Protein AF-F8CIT9-F1 (afdb_monomer_lite)

Foldseek 3Di:
DDDDPDPPPDDQDQPPDLVSLVVQLVVLVVCVVVVLDDPVLSVVLVVLSVVLNVLVVVCVVPVVCVVVSVVSSVVSVVSVVVSVVSSVVVD

Structure (mmCIF, N/CA/C/O backbone):
data_AF-F8CIT9-F1
#
_entry.id   AF-F8CIT9-F1
#
loop_
_atom_site.group_PDB
_atom_site.id
_atom_site.type_symbol
_atom_site.label_atom_id
_atom_site.label_alt_id
_atom_site.label_comp_id
_atom_site.label_asym_id
_atom_site.label_entity_id
_atom_site.label_seq_id
_atom_site.pdbx_PDB_ins_code
_atom_site.Cartn_x
_atom_site.Cartn_y
_atom_site.Cartn_z
_atom_site.occupancy
_atom_site.B_iso_or_equiv
_atom_site.auth_seq_id
_atom_site.auth_comp_id
_atom_site.auth_asym_id
_atom_site.auth_atom_id
_atom_site.pdbx_PDB_model_num
ATOM 1 N N . MET A 1 1 ? 11.151 -13.715 37.585 1.00 43.38 1 MET A N 1
ATOM 2 C CA . MET A 1 1 ? 10.538 -13.707 36.238 1.00 43.38 1 MET A CA 1
ATOM 3 C C . MET A 1 1 ? 11.346 -12.755 35.359 1.00 43.38 1 MET A C 1
ATOM 5 O O . MET A 1 1 ? 11.375 -11.568 35.652 1.00 43.38 1 MET A O 1
ATOM 9 N N . ARG A 1 2 ? 12.106 -13.259 34.377 1.00 43.34 2 ARG A N 1
ATOM 10 C CA . ARG A 1 2 ? 12.894 -12.421 33.452 1.00 43.34 2 ARG A CA 1
ATOM 11 C C . ARG A 1 2 ? 12.009 -12.083 32.255 1.00 43.34 2 ARG A C 1
ATOM 13 O O . ARG A 1 2 ? 11.658 -12.970 31.488 1.00 43.34 2 ARG A O 1
ATOM 20 N N . VAL A 1 3 ? 11.614 -10.820 32.142 1.00 49.28 3 VAL A N 1
ATOM 21 C CA . VAL A 1 3 ? 10.818 -10.322 31.016 1.00 49.28 3 VAL A CA 1
ATOM 22 C C . VAL A 1 3 ? 11.776 -10.049 29.859 1.00 49.28 3 VAL A C 1
ATOM 24 O O . VAL A 1 3 ? 12.716 -9.269 30.010 1.00 49.28 3 VAL A O 1
ATOM 27 N N . ILE A 1 4 ? 11.575 -10.711 28.720 1.00 53.88 4 ILE A N 1
ATOM 28 C CA . ILE A 1 4 ? 12.296 -10.399 27.483 1.00 53.88 4 ILE A CA 1
ATOM 29 C C . ILE A 1 4 ? 11.794 -9.025 27.027 1.00 53.88 4 ILE A C 1
ATOM 31 O O . ILE A 1 4 ? 10.614 -8.865 26.716 1.00 53.88 4 ILE A O 1
ATOM 35 N N . LYS A 1 5 ? 12.670 -8.013 27.029 1.00 40.00 5 LYS A N 1
ATOM 36 C CA . LYS A 1 5 ? 12.383 -6.714 26.410 1.00 40.00 5 LYS A CA 1
ATOM 37 C C . LYS A 1 5 ? 12.194 -6.965 24.916 1.00 40.00 5 LYS A C 1
ATOM 39 O O . LYS A 1 5 ? 13.165 -7.218 24.213 1.00 40.00 5 LYS A O 1
ATOM 44 N N . GLY A 1 6 ? 10.956 -6.916 24.433 1.00 42.31 6 GLY A N 1
ATOM 45 C CA . GLY A 1 6 ? 10.720 -6.823 23.000 1.00 42.31 6 GLY A CA 1
ATOM 46 C C . GLY A 1 6 ? 11.387 -5.546 22.496 1.00 42.31 6 GLY A C 1
ATOM 47 O O . GLY A 1 6 ? 11.045 -4.458 22.962 1.00 42.31 6 GLY A O 1
ATOM 48 N N . GLU A 1 7 ? 12.335 -5.664 21.569 1.00 42.06 7 GLU A N 1
ATOM 49 C CA . GLU A 1 7 ? 12.961 -4.539 20.860 1.00 42.06 7 GLU A CA 1
ATOM 50 C C . GLU A 1 7 ? 11.963 -3.910 19.867 1.00 42.06 7 GLU A C 1
ATOM 52 O O . GLU A 1 7 ? 12.199 -3.790 18.670 1.00 42.06 7 GLU A O 1
ATOM 57 N N . GLY A 1 8 ? 10.779 -3.545 20.365 1.00 44.72 8 GLY A N 1
ATOM 58 C CA . GLY A 1 8 ? 9.583 -3.180 19.606 1.00 44.72 8 GLY A CA 1
ATOM 59 C C . GLY A 1 8 ? 9.643 -1.828 18.898 1.00 44.72 8 GLY A C 1
ATOM 60 O O . GLY A 1 8 ? 8.600 -1.225 18.658 1.00 44.72 8 GLY A O 1
ATOM 61 N N . ARG A 1 9 ? 10.834 -1.334 18.558 1.00 47.50 9 ARG A N 1
ATOM 62 C CA . ARG A 1 9 ? 10.995 -0.276 17.559 1.00 47.50 9 ARG A CA 1
ATOM 63 C C . ARG A 1 9 ? 11.619 -0.894 16.321 1.00 47.50 9 ARG A C 1
ATOM 65 O O . ARG A 1 9 ? 12.818 -0.782 16.092 1.00 47.50 9 ARG A O 1
ATOM 72 N N . ARG A 1 10 ? 10.776 -1.554 15.521 1.00 56.50 10 ARG A N 1
ATOM 73 C CA . ARG A 1 10 ? 11.143 -1.908 14.151 1.00 56.50 10 ARG A CA 1
ATOM 74 C C . ARG A 1 10 ? 11.431 -0.590 13.433 1.00 56.50 10 ARG A C 1
ATOM 76 O O . ARG A 1 10 ? 10.564 0.281 13.388 1.00 56.50 10 ARG A O 1
ATOM 83 N N . ARG A 1 11 ? 12.675 -0.410 12.991 1.00 56.94 11 ARG A N 1
ATOM 84 C CA . ARG A 1 11 ? 13.080 0.734 12.169 1.00 56.94 11 ARG A CA 1
ATOM 85 C C . ARG A 1 11 ? 12.146 0.772 10.956 1.00 56.94 11 ARG A C 1
ATOM 87 O O . ARG A 1 11 ? 11.866 -0.285 10.394 1.00 56.94 11 ARG A O 1
ATOM 94 N N . GLU A 1 12 ? 11.634 1.948 10.603 1.00 63.00 12 GLU A N 1
ATOM 95 C CA . GLU A 1 12 ? 10.911 2.123 9.341 1.00 63.00 12 GLU A CA 1
ATOM 96 C C . GLU A 1 12 ? 11.923 1.870 8.217 1.00 63.00 12 GLU A C 1
ATOM 98 O O . GLU A 1 12 ? 12.768 2.714 7.924 1.00 63.00 12 GLU A O 1
ATOM 103 N N . GLU A 1 13 ? 11.929 0.646 7.691 1.00 63.72 13 GLU A N 1
ATOM 104 C CA . GLU A 1 13 ? 12.703 0.300 6.505 1.00 63.72 13 GLU A CA 1
ATOM 105 C C . GLU A 1 13 ? 12.026 0.976 5.307 1.00 63.72 13 GLU A C 1
ATOM 107 O O . GLU A 1 13 ? 10.806 0.837 5.166 1.00 63.72 13 GLU A O 1
ATOM 112 N N . PRO A 1 14 ? 12.775 1.706 4.463 1.00 76.44 14 PRO A N 1
ATOM 113 C CA . PRO A 1 14 ? 12.225 2.261 3.236 1.00 76.44 14 PRO A CA 1
ATOM 114 C C . PRO A 1 14 ? 11.591 1.162 2.385 1.00 76.44 14 PRO A C 1
ATOM 116 O O . PRO A 1 14 ? 12.120 0.046 2.296 1.00 76.44 14 PRO A O 1
ATOM 119 N N . LEU A 1 15 ? 10.492 1.484 1.710 1.00 84.06 15 LEU A N 1
ATOM 120 C CA . LEU A 1 15 ? 9.919 0.625 0.685 1.00 84.06 15 LEU A CA 1
ATOM 121 C C . LEU A 1 15 ? 10.832 0.690 -0.540 1.00 84.06 15 LEU A C 1
ATOM 123 O O . LEU A 1 15 ? 10.648 1.491 -1.445 1.00 84.06 15 LEU A O 1
ATOM 127 N N . ALA A 1 16 ? 11.868 -0.143 -0.532 1.00 83.69 16 ALA A N 1
ATOM 128 C CA . ALA A 1 16 ? 12.880 -0.203 -1.586 1.00 83.69 16 ALA A CA 1
ATOM 129 C C . ALA A 1 16 ? 12.949 -1.577 -2.271 1.00 83.69 16 ALA A C 1
ATOM 131 O O . ALA A 1 16 ? 13.739 -1.771 -3.191 1.00 83.69 16 ALA A O 1
ATOM 132 N N . SER A 1 17 ? 12.140 -2.545 -1.829 1.00 90.62 17 SER A N 1
ATOM 133 C CA . SER A 1 17 ? 12.127 -3.906 -2.366 1.00 90.62 17 SER A CA 1
ATOM 134 C C . SER A 1 17 ? 10.723 -4.506 -2.386 1.00 90.62 17 SER A C 1
ATOM 136 O O . SER A 1 17 ? 9.845 -4.095 -1.622 1.00 90.62 17 SER A O 1
ATOM 138 N N . ARG A 1 18 ? 10.536 -5.532 -3.227 1.00 93.56 18 ARG A N 1
ATOM 139 C CA . ARG A 1 18 ? 9.311 -6.347 -3.271 1.00 93.56 18 A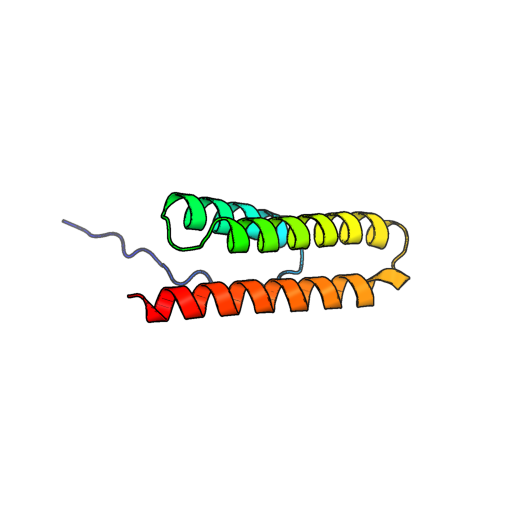RG A CA 1
ATOM 140 C C . ARG A 1 18 ? 8.955 -6.901 -1.891 1.00 93.56 18 ARG A C 1
ATOM 142 O O . ARG A 1 18 ? 7.815 -6.776 -1.462 1.00 93.56 18 ARG A O 1
ATOM 149 N N . ASP A 1 19 ? 9.941 -7.420 -1.162 1.00 92.31 19 ASP A N 1
ATOM 150 C CA . ASP A 1 19 ? 9.739 -7.963 0.185 1.00 92.31 19 ASP A CA 1
ATOM 151 C C . ASP A 1 19 ? 9.266 -6.900 1.180 1.00 92.31 19 ASP A C 1
ATOM 153 O O . ASP A 1 19 ? 8.380 -7.165 1.996 1.00 92.31 19 ASP A O 1
ATOM 157 N N . ALA A 1 20 ? 9.836 -5.691 1.125 1.00 92.00 20 ALA A N 1
ATOM 158 C CA . ALA A 1 20 ? 9.411 -4.588 1.981 1.00 92.00 20 ALA A CA 1
ATOM 159 C C . ALA A 1 20 ? 7.945 -4.218 1.708 1.00 92.00 20 ALA A C 1
ATOM 161 O O . ALA A 1 20 ? 7.163 -4.044 2.640 1.00 92.00 20 ALA A O 1
ATOM 162 N N . VAL A 1 21 ? 7.552 -4.187 0.434 1.00 93.31 21 VAL A N 1
ATOM 163 C CA . VAL A 1 21 ? 6.178 -3.903 0.006 1.00 93.31 21 VAL A CA 1
ATOM 164 C C . VAL A 1 21 ? 5.220 -5.044 0.370 1.00 93.31 21 VAL A C 1
ATOM 166 O O . VAL A 1 21 ? 4.128 -4.790 0.868 1.00 93.31 21 VAL A O 1
ATOM 169 N N . ALA A 1 22 ? 5.628 -6.306 0.241 1.00 91.50 22 ALA A N 1
ATOM 170 C CA . ALA A 1 22 ? 4.815 -7.450 0.657 1.00 91.50 22 ALA A CA 1
ATOM 171 C C . ALA A 1 22 ? 4.544 -7.452 2.174 1.00 91.50 22 ALA A C 1
ATOM 173 O O . ALA A 1 22 ? 3.445 -7.790 2.621 1.00 91.50 22 ALA A O 1
ATOM 174 N N . ARG A 1 23 ? 5.514 -7.018 2.992 1.00 92.56 23 ARG A N 1
ATOM 175 C CA . ARG A 1 23 ? 5.312 -6.846 4.444 1.00 92.56 23 ARG A CA 1
ATOM 176 C C . ARG A 1 23 ? 4.229 -5.818 4.770 1.00 92.56 23 ARG A C 1
ATOM 178 O O . ARG A 1 23 ? 3.561 -5.982 5.789 1.00 92.56 23 ARG A O 1
ATOM 185 N N . VAL A 1 24 ? 4.011 -4.814 3.916 1.00 93.81 24 VAL A N 1
ATOM 186 C CA . VAL A 1 24 ? 2.935 -3.827 4.099 1.00 93.81 24 VAL A CA 1
ATOM 187 C C . VAL A 1 24 ? 1.556 -4.488 4.039 1.00 93.81 24 VAL A C 1
ATOM 189 O O . VAL A 1 24 ? 0.716 -4.185 4.883 1.00 93.81 24 VAL A O 1
ATOM 192 N N . LEU A 1 25 ? 1.330 -5.442 3.126 1.00 93.12 25 LEU A N 1
ATOM 193 C CA . LEU A 1 25 ? 0.076 -6.212 3.093 1.00 93.12 25 LEU A CA 1
ATOM 194 C C . LEU A 1 25 ? -0.134 -7.007 4.381 1.00 93.12 25 LEU A C 1
ATOM 196 O O . LEU A 1 25 ? -1.233 -7.009 4.934 1.00 93.12 25 LEU A O 1
ATOM 200 N N . MET A 1 26 ? 0.921 -7.656 4.883 1.00 92.44 26 MET A N 1
ATOM 201 C CA . MET A 1 26 ? 0.843 -8.414 6.136 1.00 92.44 26 MET A CA 1
ATOM 202 C C . MET A 1 26 ? 0.501 -7.503 7.323 1.00 92.44 26 MET A C 1
ATOM 204 O O . MET A 1 26 ? -0.344 -7.854 8.146 1.00 92.44 26 MET A O 1
ATOM 208 N N . GLU A 1 27 ? 1.134 -6.329 7.408 1.00 92.12 27 GLU A N 1
ATOM 209 C CA . GLU A 1 27 ? 0.863 -5.336 8.454 1.00 92.12 27 GLU A CA 1
ATOM 210 C C . GLU A 1 27 ? -0.573 -4.808 8.364 1.00 92.12 27 GLU A C 1
ATOM 212 O O . GLU A 1 27 ? -1.288 -4.820 9.366 1.00 92.12 27 GLU A O 1
ATOM 217 N N . ALA A 1 28 ? -1.027 -4.424 7.169 1.00 93.12 28 ALA A N 1
ATOM 218 C CA . ALA A 1 28 ? -2.384 -3.935 6.945 1.00 93.12 28 ALA A CA 1
ATOM 219 C C . ALA A 1 28 ? -3.444 -5.004 7.257 1.00 93.12 28 ALA A C 1
ATOM 221 O O . ALA A 1 28 ? -4.448 -4.703 7.902 1.00 93.12 28 ALA A O 1
ATOM 222 N N . GLY A 1 29 ? -3.206 -6.260 6.869 1.00 93.06 29 GLY A N 1
ATOM 223 C CA . GLY A 1 29 ? -4.079 -7.387 7.199 1.00 93.06 29 GLY A CA 1
ATOM 224 C C . GLY A 1 29 ? -4.160 -7.634 8.706 1.00 93.06 29 GLY A C 1
ATOM 225 O O . GLY A 1 29 ? -5.254 -7.756 9.259 1.00 93.06 29 GLY A O 1
ATOM 226 N N . ALA A 1 30 ? -3.018 -7.631 9.400 1.00 93.38 30 ALA A N 1
ATOM 227 C CA . ALA A 1 30 ? -2.985 -7.751 10.855 1.00 93.38 30 ALA A CA 1
ATOM 228 C C . ALA A 1 30 ? -3.723 -6.588 11.536 1.00 93.38 30 ALA A C 1
ATOM 230 O O . ALA A 1 30 ? -4.507 -6.800 12.463 1.00 93.38 30 ALA A O 1
ATOM 231 N N . ASP A 1 31 ? -3.519 -5.361 11.065 1.00 93.19 31 ASP A N 1
ATOM 232 C CA . ASP A 1 31 ? -4.185 -4.187 11.615 1.00 93.19 31 ASP A CA 1
ATOM 233 C C . ASP A 1 31 ? -5.693 -4.182 11.332 1.00 93.19 31 ASP A C 1
ATOM 235 O O . ASP A 1 31 ? -6.464 -3.753 12.194 1.00 93.19 31 ASP A O 1
ATOM 239 N N . LEU A 1 32 ? -6.143 -4.712 10.193 1.00 94.44 32 LEU A N 1
ATOM 240 C CA . LEU A 1 32 ? -7.563 -4.914 9.913 1.00 94.44 32 LEU A CA 1
ATOM 241 C C . LEU A 1 32 ? -8.181 -5.938 10.875 1.00 94.44 32 LEU A C 1
ATOM 243 O O . LEU A 1 32 ? -9.215 -5.659 11.485 1.00 94.44 32 LEU A O 1
ATOM 247 N N . LEU A 1 33 ? -7.533 -7.093 11.064 1.00 95.56 33 LEU A N 1
ATOM 248 C CA . LEU A 1 33 ? -7.995 -8.147 11.979 1.00 95.56 33 LEU A CA 1
ATOM 249 C C . LEU A 1 33 ? -8.067 -7.658 13.431 1.00 95.56 33 LEU A C 1
ATOM 251 O O . LEU A 1 33 ? -9.002 -7.981 14.162 1.00 95.56 33 LEU A O 1
ATOM 255 N N . LEU A 1 34 ? -7.112 -6.817 13.831 1.00 93.12 34 LEU A N 1
ATOM 256 C CA . LEU A 1 34 ? -7.082 -6.165 15.140 1.00 93.12 34 LEU A CA 1
ATOM 257 C C . LEU A 1 34 ? -7.964 -4.907 15.212 1.00 93.12 34 LEU A C 1
ATOM 259 O O . LEU A 1 34 ? -7.921 -4.196 16.217 1.00 93.12 34 LEU A O 1
ATOM 263 N N . ARG A 1 35 ? -8.751 -4.620 14.164 1.00 92.31 35 ARG A N 1
ATOM 264 C 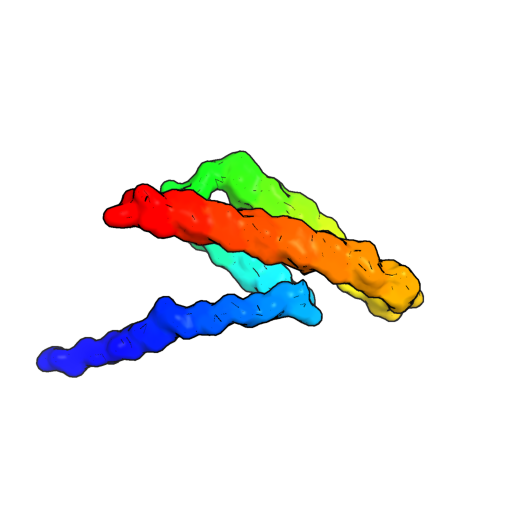CA . ARG A 1 35 ? -9.669 -3.472 14.048 1.00 92.31 35 ARG A CA 1
ATOM 265 C C . ARG A 1 35 ? -9.001 -2.112 14.272 1.00 92.31 35 ARG A C 1
ATOM 267 O O . ARG A 1 35 ? -9.632 -1.157 14.719 1.00 92.31 35 ARG A O 1
ATOM 274 N N . ARG A 1 36 ? -7.709 -2.011 13.966 1.00 91.38 36 ARG A N 1
ATOM 275 C CA . ARG A 1 36 ? -6.923 -0.773 14.066 1.00 91.38 36 ARG A CA 1
ATOM 276 C C . ARG A 1 36 ? -7.150 0.140 12.867 1.00 91.38 36 ARG A C 1
ATOM 278 O O . ARG A 1 36 ? -7.034 1.357 13.006 1.00 91.38 36 ARG A O 1
ATOM 285 N N . ILE A 1 37 ? -7.525 -0.437 11.727 1.00 94.69 37 ILE A N 1
ATOM 286 C CA . ILE A 1 37 ? -7.871 0.270 10.492 1.00 94.69 37 ILE A CA 1
ATOM 287 C C . ILE A 1 37 ? -9.242 -0.175 9.978 1.00 94.69 37 ILE A C 1
ATOM 289 O O . ILE A 1 37 ? -9.751 -1.229 10.358 1.00 94.69 37 ILE A O 1
ATOM 293 N N . SER A 1 38 ? -9.856 0.643 9.124 1.00 95.12 38 SER A N 1
ATOM 294 C CA . SER A 1 38 ? -11.115 0.286 8.468 1.00 95.12 38 SER A CA 1
ATOM 295 C C . SER A 1 38 ? -10.872 -0.658 7.281 1.00 95.12 38 SER A C 1
ATOM 297 O O . SER A 1 38 ? -9.798 -0.604 6.676 1.00 95.12 38 SER A O 1
ATOM 299 N N . PRO A 1 39 ? -11.879 -1.454 6.869 1.00 96.12 39 PRO A N 1
ATOM 300 C CA . PRO A 1 39 ? -11.803 -2.238 5.634 1.00 96.12 39 PRO A CA 1
ATOM 301 C C . PRO A 1 39 ? -11.488 -1.378 4.402 1.00 96.12 39 PRO A C 1
ATOM 303 O O . PRO A 1 39 ? -10.699 -1.774 3.553 1.00 96.12 39 PRO A O 1
ATOM 306 N N . ALA A 1 40 ? -12.046 -0.163 4.336 1.00 96.50 40 ALA A N 1
ATOM 307 C CA . ALA A 1 40 ? -11.770 0.777 3.252 1.00 96.50 40 ALA A CA 1
ATOM 308 C C . ALA A 1 40 ? -10.286 1.177 3.192 1.00 96.50 40 ALA A C 1
ATOM 310 O O . ALA A 1 40 ? -9.711 1.217 2.104 1.00 96.50 40 ALA A O 1
ATOM 311 N N . ARG A 1 41 ? -9.658 1.423 4.353 1.00 96.12 41 ARG A N 1
ATOM 312 C CA . ARG A 1 41 ? -8.227 1.745 4.436 1.00 96.12 41 ARG A CA 1
ATOM 313 C C . ARG A 1 41 ? -7.362 0.538 4.076 1.00 96.12 41 ARG A C 1
ATOM 315 O O . ARG A 1 41 ? -6.407 0.694 3.328 1.00 96.12 41 ARG A O 1
ATOM 322 N N . ALA A 1 42 ? -7.717 -0.655 4.554 1.00 96.62 42 ALA A N 1
ATOM 323 C CA . ALA A 1 42 ? -7.013 -1.887 4.196 1.00 96.62 42 ALA A CA 1
ATOM 324 C C . ALA A 1 42 ? -7.036 -2.130 2.676 1.00 96.62 42 ALA A C 1
ATOM 326 O O . ALA A 1 42 ? -5.987 -2.349 2.079 1.00 96.62 42 ALA A O 1
ATOM 327 N N . GLY A 1 43 ? -8.201 -1.977 2.037 1.00 97.62 43 GLY A N 1
ATOM 328 C CA . GLY A 1 43 ? -8.322 -2.125 0.586 1.00 97.62 43 GLY A CA 1
ATOM 329 C C . GLY A 1 43 ? -7.601 -1.028 -0.209 1.00 97.62 43 GLY A C 1
ATOM 330 O O . GLY A 1 43 ? -7.171 -1.256 -1.335 1.00 97.62 43 GLY A O 1
ATOM 331 N N . GLU A 1 44 ? -7.457 0.183 0.338 1.00 98.00 44 GLU A N 1
ATOM 332 C CA . GLU A 1 44 ? -6.623 1.222 -0.279 1.00 98.00 44 GLU A CA 1
ATOM 333 C C . GLU A 1 44 ? -5.142 0.829 -0.291 1.00 98.00 44 GLU A C 1
ATOM 335 O O . GLU A 1 44 ? -4.484 0.974 -1.325 1.00 98.00 44 GLU A O 1
ATOM 340 N N . ILE A 1 45 ? -4.646 0.308 0.837 1.00 97.31 45 ILE A N 1
ATOM 341 C CA . ILE A 1 45 ? -3.274 -0.191 0.966 1.00 97.31 45 ILE A CA 1
ATOM 342 C C . ILE A 1 45 ? -3.048 -1.343 -0.016 1.00 97.31 45 ILE A C 1
ATOM 344 O O . ILE A 1 45 ? -2.087 -1.294 -0.779 1.00 97.31 45 ILE A O 1
ATOM 348 N N . GLU A 1 46 ? -3.964 -2.313 -0.065 1.00 97.69 46 GLU A N 1
ATOM 349 C CA . GLU A 1 46 ? -3.912 -3.460 -0.981 1.00 97.69 46 GLU A CA 1
ATOM 350 C C . GLU A 1 46 ? -3.760 -3.020 -2.444 1.00 97.69 46 GLU A C 1
ATOM 352 O O . GLU A 1 46 ? -2.754 -3.317 -3.084 1.00 97.69 46 GLU A O 1
ATOM 357 N N . ARG A 1 47 ? -4.662 -2.159 -2.937 1.00 98.25 47 ARG A N 1
ATOM 358 C CA . ARG A 1 47 ? -4.601 -1.645 -4.320 1.00 98.25 47 ARG A CA 1
ATOM 359 C C . ARG A 1 47 ? -3.336 -0.847 -4.637 1.00 98.25 47 ARG A C 1
ATOM 361 O O . ARG A 1 47 ? -3.001 -0.666 -5.811 1.00 98.25 47 ARG A O 1
ATOM 368 N N . LYS A 1 48 ? -2.700 -0.221 -3.644 1.00 97.88 48 LYS A N 1
ATOM 369 C CA . LYS A 1 48 ? -1.425 0.484 -3.856 1.00 97.88 48 LYS A CA 1
ATOM 370 C C . LYS A 1 48 ? -0.256 -0.492 -3.867 1.00 97.88 48 LYS A C 1
ATOM 372 O O . LYS A 1 48 ? 0.619 -0.322 -4.708 1.00 97.88 48 LYS A O 1
ATOM 377 N N . VAL A 1 49 ? -0.266 -1.505 -3.002 1.00 97.56 49 VAL A N 1
ATOM 378 C CA . VAL A 1 49 ? 0.741 -2.569 -3.018 1.00 97.56 49 VAL A CA 1
ATOM 379 C C . VAL A 1 49 ? 0.719 -3.314 -4.350 1.00 97.56 49 VAL A C 1
ATOM 381 O O . VAL A 1 49 ? 1.771 -3.400 -4.976 1.00 97.56 49 VAL A O 1
ATOM 384 N N . ASP A 1 50 ? -0.446 -3.759 -4.826 1.00 97.44 50 ASP A N 1
ATOM 385 C CA . ASP A 1 50 ? -0.551 -4.494 -6.096 1.00 97.44 50 ASP A CA 1
ATOM 386 C C . ASP A 1 50 ? 0.062 -3.696 -7.253 1.00 97.44 50 ASP A C 1
ATOM 388 O O . ASP A 1 50 ? 0.927 -4.181 -7.977 1.00 97.44 50 ASP A O 1
ATOM 392 N N . ARG A 1 51 ? -0.281 -2.404 -7.350 1.00 97.25 51 ARG A N 1
ATOM 393 C CA . ARG A 1 51 ? 0.286 -1.502 -8.365 1.00 97.25 51 ARG A CA 1
ATOM 394 C C . ARG A 1 51 ? 1.802 -1.348 -8.262 1.00 97.25 51 ARG A C 1
ATOM 396 O O . ARG A 1 51 ? 2.467 -1.198 -9.283 1.00 97.25 51 ARG A O 1
ATOM 403 N N . VAL A 1 52 ? 2.349 -1.323 -7.050 1.00 97.62 52 VAL A N 1
ATOM 404 C CA . VAL A 1 52 ? 3.796 -1.224 -6.830 1.00 97.62 52 VAL A CA 1
ATOM 405 C C . VAL A 1 52 ? 4.497 -2.522 -7.230 1.00 97.62 52 VAL A C 1
ATOM 407 O O . VAL A 1 52 ? 5.546 -2.459 -7.868 1.00 97.62 52 VAL A O 1
ATOM 410 N N . LEU A 1 53 ? 3.928 -3.683 -6.895 1.00 96.25 53 LEU A N 1
ATOM 411 C CA . LEU A 1 53 ? 4.476 -4.986 -7.281 1.00 96.25 53 LEU A CA 1
ATOM 412 C C . LEU A 1 53 ? 4.482 -5.153 -8.806 1.00 96.25 53 LEU A C 1
ATOM 414 O O . LEU A 1 53 ? 5.530 -5.467 -9.369 1.00 96.25 53 LEU A O 1
ATOM 418 N N . ASP A 1 54 ? 3.386 -4.793 -9.477 1.00 96.81 54 ASP A N 1
ATOM 419 C CA . ASP A 1 54 ? 3.321 -4.760 -10.943 1.00 96.81 54 ASP A CA 1
ATOM 420 C C . ASP A 1 54 ? 4.391 -3.830 -11.546 1.00 96.81 54 ASP A C 1
ATOM 422 O O . ASP A 1 54 ? 4.978 -4.111 -12.593 1.00 96.81 54 ASP A O 1
ATOM 426 N N . LEU A 1 55 ? 4.666 -2.688 -10.903 1.00 97.06 55 LEU A N 1
ATOM 427 C CA . LEU A 1 55 ? 5.695 -1.754 -11.363 1.00 97.06 55 LEU A CA 1
ATOM 428 C C . LEU A 1 55 ? 7.111 -2.293 -11.175 1.00 97.06 55 LEU A C 1
ATOM 430 O O . LEU A 1 55 ? 7.945 -2.022 -12.036 1.00 97.06 55 LEU A O 1
ATOM 434 N N . PHE A 1 56 ? 7.389 -3.055 -10.116 1.00 96.12 56 PHE A N 1
ATOM 435 C CA . PHE A 1 56 ? 8.671 -3.750 -9.986 1.00 96.12 56 PHE A CA 1
ATOM 436 C C . PHE A 1 56 ? 8.899 -4.698 -11.168 1.00 96.12 56 PHE A C 1
ATOM 438 O O . PHE A 1 56 ? 9.948 -4.628 -11.806 1.00 96.12 56 PHE A O 1
ATOM 445 N N . ASP A 1 57 ? 7.898 -5.509 -11.521 1.00 95.81 57 ASP A N 1
ATOM 446 C CA . ASP A 1 57 ? 7.991 -6.448 -12.649 1.00 95.81 57 ASP A CA 1
ATOM 447 C C . ASP A 1 57 ? 8.225 -5.719 -13.978 1.00 95.81 57 ASP A C 1
ATOM 449 O O . ASP A 1 57 ? 9.030 -6.139 -14.811 1.00 95.81 57 ASP A O 1
ATOM 453 N N . ARG A 1 58 ? 7.578 -4.566 -14.169 1.00 96.69 58 ARG A N 1
ATOM 454 C CA . ARG A 1 58 ? 7.771 -3.735 -15.365 1.00 96.69 58 ARG A CA 1
ATOM 455 C C . ARG A 1 58 ? 9.122 -3.023 -15.392 1.00 96.69 58 ARG A C 1
ATOM 457 O O . ARG A 1 58 ? 9.679 -2.856 -16.474 1.00 96.69 58 ARG A O 1
ATOM 464 N N . VAL A 1 59 ? 9.640 -2.582 -14.246 1.00 96.56 59 VAL A N 1
ATOM 465 C CA . VAL A 1 59 ? 10.951 -1.920 -14.131 1.00 96.56 59 VAL A CA 1
ATOM 466 C C . VAL A 1 59 ? 12.092 -2.885 -14.438 1.00 96.56 59 VAL A C 1
ATOM 468 O O . VAL A 1 59 ? 13.053 -2.467 -15.082 1.00 96.56 59 VAL A O 1
ATOM 471 N N . ASP A 1 60 ? 11.959 -4.161 -14.064 1.00 93.94 60 ASP A N 1
ATOM 472 C CA . ASP A 1 60 ? 12.945 -5.197 -14.400 1.00 93.94 60 ASP A CA 1
ATOM 473 C C . ASP A 1 60 ? 13.136 -5.341 -15.922 1.00 93.94 60 ASP A C 1
ATOM 475 O O . ASP A 1 60 ? 14.235 -5.638 -16.388 1.00 93.94 60 ASP A O 1
ATOM 479 N N . VAL A 1 61 ? 12.087 -5.071 -16.709 1.00 96.69 61 VAL A N 1
ATOM 480 C CA . VAL A 1 61 ? 12.128 -5.084 -18.183 1.00 96.69 61 VAL A CA 1
ATOM 481 C C . VAL A 1 61 ? 12.437 -3.699 -18.768 1.00 96.69 61 VAL A C 1
ATOM 483 O O . VAL A 1 61 ? 13.092 -3.588 -19.804 1.00 96.69 61 VAL A O 1
ATOM 486 N N . ALA A 1 62 ? 11.970 -2.629 -18.124 1.00 96.25 62 ALA A N 1
ATOM 487 C CA . ALA A 1 62 ? 12.082 -1.255 -18.602 1.00 96.25 62 ALA A CA 1
ATOM 488 C C . ALA A 1 62 ? 12.538 -0.300 -17.477 1.00 96.25 62 ALA A C 1
ATOM 490 O O . ALA A 1 62 ? 11.704 0.379 -16.864 1.00 96.25 62 ALA A O 1
ATOM 491 N N . PRO A 1 63 ? 13.862 -0.149 -17.255 1.00 95.38 63 PRO A N 1
ATOM 492 C CA . PRO A 1 63 ? 14.411 0.680 -16.174 1.00 95.38 63 PRO A CA 1
ATOM 493 C C . PRO A 1 63 ? 13.993 2.158 -16.217 1.00 95.38 63 PRO A C 1
ATOM 495 O O . PRO A 1 63 ? 14.011 2.843 -15.197 1.00 95.38 63 PRO A O 1
ATOM 498 N N . VAL A 1 64 ? 13.558 2.660 -17.378 1.00 96.81 64 VAL A N 1
ATOM 499 C CA . VAL A 1 64 ? 13.009 4.019 -17.540 1.00 96.81 64 VAL A CA 1
ATOM 500 C C . VAL A 1 64 ? 11.770 4.278 -16.669 1.00 96.81 64 VAL A C 1
ATOM 502 O O . VAL A 1 64 ? 11.462 5.427 -16.363 1.00 96.81 64 VAL A O 1
ATOM 505 N N . LEU A 1 65 ? 11.076 3.226 -16.220 1.00 96.50 65 LEU A N 1
ATOM 506 C CA . LEU A 1 65 ? 9.922 3.325 -15.324 1.00 96.50 65 LEU A CA 1
ATOM 507 C C . LEU A 1 65 ? 10.310 3.545 -13.851 1.00 96.50 65 LEU A C 1
ATOM 509 O O . LEU A 1 65 ? 9.429 3.773 -13.023 1.00 96.50 65 LEU A O 1
ATOM 513 N N . MET A 1 66 ? 11.603 3.534 -13.509 1.00 96.06 66 MET A N 1
ATOM 514 C CA . MET A 1 66 ? 12.078 3.699 -12.130 1.00 96.06 66 MET A CA 1
ATOM 515 C C . MET A 1 66 ? 11.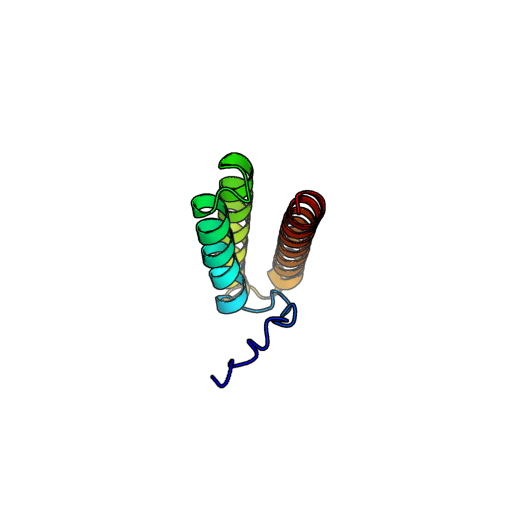525 4.952 -11.414 1.00 96.06 66 MET A C 1
ATOM 517 O O . MET A 1 66 ? 11.108 4.830 -10.262 1.00 96.06 66 MET A O 1
ATOM 521 N N . PRO A 1 67 ? 11.427 6.146 -12.040 1.00 97.31 67 PRO A N 1
ATOM 522 C CA . PRO A 1 67 ? 10.825 7.312 -11.385 1.00 97.31 67 PRO A CA 1
ATOM 523 C C . PRO A 1 67 ? 9.335 7.127 -11.064 1.00 97.31 67 PRO A C 1
ATOM 525 O O . PRO A 1 67 ? 8.847 7.655 -10.065 1.00 97.31 67 PRO A O 1
ATOM 528 N N . VAL A 1 68 ? 8.615 6.361 -11.891 1.00 97.19 68 VAL A N 1
ATOM 529 C CA . VAL A 1 68 ? 7.198 6.035 -11.672 1.00 97.19 68 VAL A CA 1
ATOM 530 C C . VAL A 1 68 ? 7.062 5.093 -10.481 1.00 97.19 68 VAL A C 1
ATOM 532 O O . VAL A 1 68 ? 6.268 5.365 -9.584 1.00 97.19 68 VAL A O 1
ATOM 535 N N . LEU A 1 69 ? 7.882 4.037 -10.431 1.00 96.88 69 LEU A N 1
ATOM 536 C CA . LEU A 1 69 ? 7.955 3.138 -9.279 1.00 96.88 69 LEU A CA 1
ATOM 537 C C . LEU A 1 69 ? 8.258 3.917 -7.994 1.00 96.88 69 LEU A C 1
ATOM 539 O O . LEU A 1 69 ? 7.524 3.781 -7.019 1.00 96.88 69 LEU A O 1
ATOM 543 N N . LYS A 1 70 ? 9.268 4.796 -8.015 1.00 96.06 70 LYS A N 1
ATOM 544 C CA . LYS A 1 70 ? 9.633 5.623 -6.859 1.00 96.06 70 LYS A CA 1
ATOM 545 C C . LYS A 1 70 ? 8.458 6.454 -6.349 1.00 96.06 70 LYS A C 1
ATOM 547 O O . LYS A 1 70 ? 8.161 6.416 -5.163 1.00 96.06 70 LYS A O 1
ATOM 552 N N . ARG A 1 71 ? 7.740 7.141 -7.241 1.00 97.06 71 ARG A N 1
ATOM 553 C CA . ARG A 1 71 ? 6.556 7.917 -6.855 1.00 97.06 71 ARG A CA 1
ATOM 554 C C . ARG A 1 71 ? 5.500 7.048 -6.164 1.00 97.06 71 ARG A C 1
ATOM 556 O O . ARG A 1 71 ? 4.923 7.468 -5.167 1.00 97.06 71 ARG A O 1
ATOM 563 N N . HIS A 1 72 ? 5.228 5.852 -6.682 1.00 97.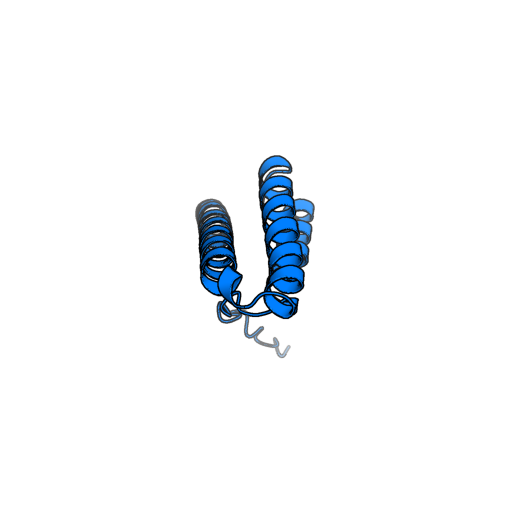81 72 HIS A N 1
ATOM 564 C CA . HIS A 1 72 ? 4.246 4.955 -6.071 1.00 97.81 72 HIS A CA 1
ATOM 565 C C . HIS A 1 72 ? 4.704 4.396 -4.717 1.00 97.81 72 HIS A C 1
ATOM 567 O O . HIS A 1 72 ? 3.866 4.218 -3.832 1.00 97.81 72 HIS A O 1
ATOM 573 N N . LEU A 1 73 ? 6.008 4.168 -4.540 1.00 97.00 73 LEU A N 1
ATOM 574 C CA . LEU A 1 73 ? 6.595 3.815 -3.246 1.00 97.00 73 LEU A CA 1
ATOM 575 C C . LEU A 1 73 ? 6.420 4.958 -2.240 1.00 97.00 73 LEU A C 1
ATOM 577 O O . LEU A 1 73 ? 5.874 4.721 -1.166 1.00 97.00 73 LEU A O 1
ATOM 581 N N . ASP A 1 74 ? 6.757 6.194 -2.619 1.00 95.81 74 ASP A N 1
ATOM 582 C CA . ASP A 1 74 ? 6.590 7.384 -1.770 1.00 95.81 74 ASP A CA 1
ATOM 583 C C . ASP A 1 74 ? 5.115 7.575 -1.353 1.00 95.81 74 ASP A C 1
ATOM 585 O O . ASP A 1 74 ? 4.797 7.837 -0.191 1.00 95.81 74 ASP A O 1
ATOM 589 N N . GLU A 1 75 ? 4.179 7.390 -2.290 1.00 96.81 75 GLU A N 1
ATOM 590 C CA . GLU A 1 75 ? 2.743 7.465 -2.012 1.00 96.81 75 GLU A CA 1
ATOM 591 C C . GLU A 1 75 ? 2.249 6.356 -1.063 1.00 96.81 75 GLU A C 1
ATOM 593 O O . GLU A 1 75 ? 1.320 6.580 -0.281 1.00 96.81 75 GLU A O 1
ATOM 598 N N . LEU A 1 76 ? 2.815 5.149 -1.152 1.00 96.81 76 LEU A N 1
ATOM 599 C CA . LEU A 1 76 ? 2.492 4.038 -0.254 1.00 96.81 76 LEU A CA 1
ATOM 600 C C . LEU A 1 76 ? 3.087 4.267 1.143 1.00 96.81 76 LEU A C 1
ATOM 602 O O . LEU A 1 76 ? 2.409 4.027 2.144 1.00 96.81 76 LEU A O 1
ATOM 606 N N . GLU A 1 77 ? 4.312 4.785 1.227 1.00 95.00 77 GLU A N 1
ATOM 607 C CA . GLU A 1 77 ? 4.939 5.174 2.492 1.00 95.00 77 GLU A CA 1
ATOM 608 C C . GLU A 1 77 ? 4.131 6.254 3.218 1.00 95.00 77 GLU A C 1
ATOM 610 O O . GLU A 1 77 ? 3.883 6.133 4.421 1.00 95.00 77 GLU A O 1
ATOM 615 N N . ALA A 1 78 ? 3.673 7.279 2.493 1.00 95.00 78 ALA A N 1
ATOM 616 C CA . ALA A 1 78 ? 2.827 8.334 3.044 1.00 95.00 78 ALA A CA 1
ATOM 617 C C . ALA A 1 78 ? 1.513 7.771 3.610 1.00 95.00 78 ALA A C 1
ATOM 619 O O . ALA A 1 78 ? 1.163 8.051 4.757 1.00 95.00 78 ALA A O 1
ATOM 620 N N . LEU A 1 79 ? 0.836 6.897 2.856 1.00 95.56 79 LEU A N 1
ATOM 621 C CA . LEU A 1 79 ? -0.390 6.233 3.306 1.00 95.56 79 LEU A CA 1
ATOM 622 C C . LEU A 1 79 ? -0.171 5.418 4.593 1.00 95.56 79 LEU A C 1
ATOM 624 O O . LEU A 1 79 ? -0.994 5.447 5.515 1.00 95.56 79 LEU A O 1
ATOM 628 N N . MET A 1 80 ? 0.941 4.687 4.673 1.00 92.94 80 MET A N 1
ATOM 629 C CA . MET A 1 80 ? 1.281 3.900 5.860 1.00 92.94 80 MET A CA 1
ATOM 630 C C . MET A 1 80 ? 1.610 4.784 7.064 1.00 92.94 80 MET A C 1
ATOM 632 O O . MET A 1 80 ? 1.195 4.473 8.183 1.00 92.94 80 MET A O 1
ATOM 636 N N . ARG A 1 81 ? 2.296 5.910 6.849 1.00 91.88 81 ARG A N 1
ATOM 637 C CA . ARG A 1 81 ? 2.570 6.905 7.892 1.00 91.88 81 ARG A CA 1
ATOM 638 C C . ARG A 1 81 ? 1.276 7.487 8.462 1.00 91.88 81 ARG A C 1
ATOM 640 O O . ARG A 1 81 ? 1.072 7.400 9.671 1.00 91.88 81 ARG A O 1
ATOM 647 N N . GLU A 1 82 ? 0.366 7.961 7.610 1.00 91.56 82 GLU A N 1
ATOM 648 C CA . GLU A 1 82 ? -0.952 8.463 8.034 1.00 91.56 82 GLU A CA 1
ATOM 649 C C . GLU A 1 82 ? -1.732 7.407 8.828 1.00 91.56 82 GLU A C 1
ATOM 651 O O . GLU A 1 82 ? -2.328 7.686 9.871 1.00 91.56 82 GLU A O 1
ATOM 656 N N . THR A 1 83 ? -1.701 6.158 8.360 1.00 90.62 83 THR A N 1
ATOM 657 C CA . THR A 1 83 ? -2.369 5.035 9.027 1.00 90.62 83 THR A CA 1
ATOM 658 C C . THR A 1 83 ? -1.822 4.818 10.443 1.00 90.62 83 THR A C 1
ATOM 660 O O . THR A 1 83 ? -2.591 4.623 11.392 1.00 90.62 83 THR A O 1
ATOM 663 N N . ARG A 1 84 ? -0.497 4.910 10.620 1.00 87.62 84 ARG A N 1
ATOM 664 C CA . ARG A 1 84 ? 0.159 4.806 11.932 1.00 87.62 84 ARG A CA 1
ATOM 665 C C . ARG A 1 84 ? -0.159 5.990 12.844 1.00 87.62 84 ARG A C 1
ATOM 667 O O . ARG A 1 84 ? -0.362 5.767 14.039 1.00 87.62 84 ARG A O 1
ATOM 674 N N . GLU A 1 85 ? -0.228 7.204 12.308 1.00 86.88 85 GLU A N 1
ATOM 675 C CA . GLU A 1 85 ? -0.563 8.422 13.058 1.00 86.88 85 GLU A CA 1
ATOM 676 C C . GLU A 1 85 ? -1.999 8.381 13.593 1.00 86.88 85 GLU A C 1
ATOM 678 O O . GLU A 1 85 ? -2.218 8.562 14.792 1.00 86.88 85 GLU A O 1
ATOM 683 N N . VAL A 1 86 ? -2.971 8.016 12.748 1.00 81.00 86 VAL A N 1
ATOM 684 C CA . VAL A 1 86 ? -4.374 7.834 13.163 1.00 81.00 86 VAL A CA 1
ATOM 685 C C . VAL A 1 86 ? -4.495 6.769 14.255 1.00 81.00 86 VAL A C 1
ATOM 687 O O . VAL A 1 86 ? -5.277 6.918 15.195 1.00 81.00 86 VAL A O 1
ATOM 690 N N . ARG A 1 87 ? -3.708 5.692 14.169 1.00 77.50 87 ARG A N 1
ATOM 691 C CA . ARG A 1 87 ? -3.654 4.657 15.209 1.00 77.50 87 ARG A CA 1
ATOM 692 C C . ARG A 1 87 ? -3.058 5.184 16.514 1.00 77.50 87 ARG A C 1
ATOM 694 O O . ARG A 1 87 ? -3.555 4.831 17.581 1.00 77.50 87 ARG A O 1
ATOM 701 N N . ALA A 1 88 ? -1.986 5.971 16.442 1.00 76.81 88 ALA A N 1
ATOM 702 C CA . ALA A 1 88 ? -1.332 6.540 17.617 1.00 76.81 88 ALA A CA 1
ATOM 703 C C . ALA A 1 88 ? -2.256 7.513 18.362 1.00 76.81 88 ALA A C 1
ATOM 705 O O . ALA A 1 88 ? -2.299 7.465 19.583 1.00 76.81 88 ALA A O 1
ATOM 706 N N . ALA A 1 89 ? -3.056 8.303 17.641 1.00 73.00 89 ALA A N 1
ATOM 707 C CA . ALA A 1 89 ? -4.036 9.220 18.225 1.00 73.00 89 ALA A CA 1
ATOM 708 C C . ALA A 1 89 ? -5.226 8.527 18.927 1.00 73.00 89 ALA A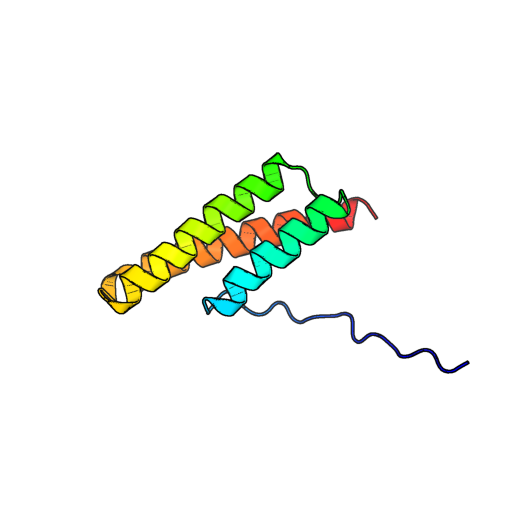 C 1
ATOM 710 O O . ALA A 1 89 ? -5.970 9.176 19.655 1.00 73.00 89 ALA A O 1
ATOM 711 N N . ARG A 1 90 ? -5.441 7.224 18.692 1.00 67.19 90 ARG A N 1
ATOM 712 C CA . ARG A 1 90 ? -6.525 6.425 19.299 1.00 67.19 90 ARG A CA 1
ATOM 713 C C . ARG A 1 90 ? -6.096 5.645 20.550 1.00 67.19 90 ARG A C 1
ATOM 715 O O . ARG A 1 90 ? -6.928 4.931 21.107 1.00 67.19 90 ARG A O 1
ATOM 722 N N . ARG A 1 91 ? -4.818 5.705 20.932 1.00 58.12 91 ARG A N 1
ATOM 723 C CA . ARG A 1 91 ? -4.267 5.075 22.143 1.00 58.12 91 ARG A CA 1
ATOM 724 C C . ARG A 1 91 ? -4.150 6.089 23.265 1.00 58.12 91 ARG A C 1
ATOM 726 O O . ARG A 1 91 ? -4.348 5.652 24.415 1.00 58.12 91 ARG A O 1
#

Organism: Myxococcus fulvus (strain ATCC BAA-855 / HW-1) (NCBI:txid483219)

Radius of 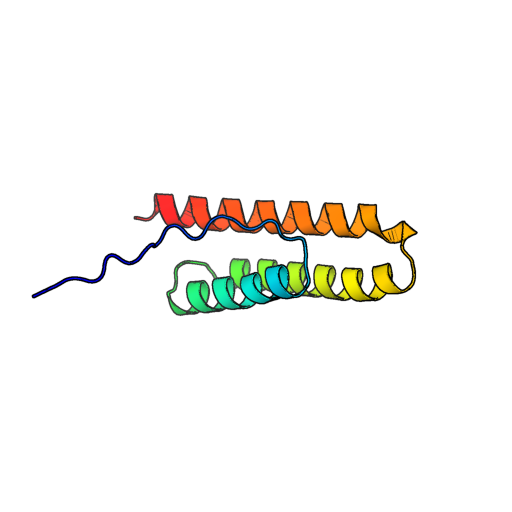gyration: 15.24 Å; chains: 1; bounding box: 26×23×55 Å

Secondary structure (DSSP, 8-state):
--------------S-SHHHHHHHHHHHHHHHHTTSS-HHHHHHHHHHHHHHHHHHHHHHH-GGGHHHHHHHHHHHHHHHHHHHHHHHTT-

Sequence (91 aa):
MRVIKGEGRRREEPLASRDAVARVLMEAGADLLLRRISPARAGEIERKVDRVLDLFDRVDVAPVLMPVLKRHLDELEALMRETREVRAARR

pLDDT: mean 86.55, std 16.71, range [40.0, 98.25]